Protein AF-A0A1Q7RF78-F1 (afdb_monomer_lite)

Secondary structure (DSSP, 8-state):
-EE---S-HHHHHHHHHHHHHTHHHHHHHHHHHHT-SSPPPP--EE--HHHHHHHHHHHHHHHHHHHHTS-------

pLDDT: mean 86.83, std 15.04, range [41.72, 96.5]

Foldseek 3Di:
DEDADDDDPVVVVVVLVVVLVCQVVVQVVCCVPVVDPGGDRDHYDYDCVVVVVVVVVVVVVVVVVVVVVPDDDDDDD

Structure (mmCIF, N/CA/C/O backbone):
data_AF-A0A1Q7RF78-F1
#
_entry.id   AF-A0A1Q7RF78-F1
#
loop_
_atom_site.group_PDB
_atom_site.id
_atom_site.type_symbol
_atom_site.label_atom_id
_atom_site.label_alt_id
_atom_site.label_comp_id
_atom_site.label_asym_id
_atom_site.label_entity_id
_atom_site.label_seq_id
_atom_site.pdbx_PDB_ins_code
_atom_site.Cartn_x
_atom_site.Cartn_y
_atom_site.Cartn_z
_atom_site.occupancy
_atom_site.B_iso_or_equiv
_atom_site.auth_seq_id
_atom_site.auth_comp_id
_atom_site.auth_asym_id
_atom_site.auth_atom_id
_atom_site.pdbx_PDB_model_num
ATOM 1 N N . MET A 1 1 ? 0.913 2.723 0.878 1.00 92.88 1 MET A N 1
ATOM 2 C CA . MET A 1 1 ? -0.461 2.384 0.459 1.00 92.88 1 MET A CA 1
ATOM 3 C C . MET A 1 1 ? -0.889 1.183 1.279 1.00 92.88 1 MET A C 1
ATOM 5 O O . MET A 1 1 ? -0.091 0.259 1.401 1.00 92.88 1 MET A O 1
ATOM 9 N N . PHE A 1 2 ? -2.075 1.226 1.881 1.00 94.38 2 PHE A N 1
ATOM 10 C CA . PHE A 1 2 ? -2.615 0.102 2.646 1.00 94.38 2 PHE A CA 1
ATOM 11 C C . PHE A 1 2 ? -3.441 -0.803 1.731 1.00 94.38 2 PHE A C 1
ATOM 13 O O . PHE A 1 2 ? -4.099 -0.301 0.819 1.00 94.38 2 PHE A O 1
ATOM 20 N N . VAL A 1 3 ? -3.349 -2.116 1.934 1.00 93.56 3 VAL A N 1
ATOM 21 C CA . VAL A 1 3 ? -4.061 -3.127 1.146 1.00 93.56 3 VAL A CA 1
ATOM 22 C C . VAL A 1 3 ? -4.686 -4.171 2.061 1.00 93.56 3 VAL A C 1
ATOM 24 O O . VAL A 1 3 ? -4.045 -4.661 2.988 1.00 93.56 3 VAL A O 1
ATOM 27 N N . SER A 1 4 ? -5.924 -4.550 1.770 1.00 92.25 4 SER A N 1
ATOM 28 C CA . SER A 1 4 ? -6.574 -5.706 2.385 1.00 92.25 4 SER A CA 1
ATOM 29 C C . SER A 1 4 ? -6.401 -6.902 1.454 1.00 92.25 4 SER A C 1
ATOM 31 O O . SER A 1 4 ? -6.789 -6.842 0.288 1.00 92.25 4 SER A O 1
ATOM 33 N N . ILE A 1 5 ? -5.790 -7.976 1.951 1.00 91.44 5 ILE A N 1
ATOM 34 C CA . ILE A 1 5 ? -5.557 -9.200 1.178 1.00 91.44 5 ILE A CA 1
ATOM 35 C C . ILE A 1 5 ? -6.445 -10.299 1.752 1.00 91.44 5 ILE A C 1
ATOM 37 O O . ILE A 1 5 ? -6.359 -10.617 2.938 1.00 91.44 5 ILE A O 1
ATOM 41 N N . LEU A 1 6 ? -7.301 -10.866 0.905 1.00 88.75 6 LEU A N 1
ATOM 42 C CA . LEU A 1 6 ? -8.163 -11.985 1.266 1.00 88.75 6 LEU A CA 1
ATOM 43 C C . LEU A 1 6 ? -7.379 -13.303 1.207 1.00 88.75 6 LEU A C 1
ATOM 45 O O . LEU A 1 6 ? -6.606 -13.522 0.277 1.00 88.75 6 LEU A O 1
ATOM 49 N N . GLY A 1 7 ? -7.609 -14.186 2.179 1.00 88.94 7 GLY A N 1
ATOM 50 C CA . GLY A 1 7 ? -7.005 -15.519 2.244 1.00 88.94 7 GLY A CA 1
ATOM 51 C C . GLY A 1 7 ? -6.319 -15.810 3.577 1.00 88.94 7 GLY A C 1
ATOM 52 O O . GLY A 1 7 ? -6.389 -15.009 4.515 1.00 88.94 7 GLY A O 1
ATOM 53 N N . GLU A 1 8 ? -5.660 -16.966 3.638 1.00 91.31 8 GLU A N 1
ATOM 54 C CA . GLU A 1 8 ? -4.924 -17.453 4.810 1.00 91.31 8 GLU A CA 1
ATOM 55 C C . GLU A 1 8 ? -3.690 -16.593 5.135 1.00 91.31 8 GLU A C 1
ATOM 57 O O . GLU A 1 8 ? -3.123 -15.975 4.227 1.00 91.31 8 GLU A O 1
ATOM 62 N N . PRO A 1 9 ? -3.206 -16.577 6.395 1.00 90.00 9 PRO A N 1
ATOM 63 C CA . PRO A 1 9 ? -2.080 -15.738 6.818 1.00 90.00 9 PRO A CA 1
ATOM 64 C C . PRO A 1 9 ? -0.834 -15.868 5.931 1.00 90.00 9 PRO A C 1
ATOM 66 O O . PRO A 1 9 ? -0.228 -14.863 5.561 1.00 90.00 9 PRO A O 1
ATOM 69 N N . GLN A 1 10 ? -0.494 -17.095 5.528 1.00 92.25 10 GLN A N 1
ATOM 70 C CA . GLN A 1 10 ? 0.642 -17.360 4.644 1.00 92.25 10 GLN A CA 1
ATOM 71 C C . GLN A 1 10 ? 0.443 -16.722 3.261 1.00 92.25 10 GLN A C 1
ATOM 73 O O . GLN A 1 10 ? 1.303 -15.987 2.780 1.00 92.25 10 GLN A O 1
ATOM 78 N N . ALA A 1 11 ? -0.735 -16.916 2.661 1.00 91.94 11 ALA A N 1
ATOM 79 C CA . ALA A 1 11 ? -1.072 -16.338 1.363 1.00 91.94 11 ALA A CA 1
ATOM 80 C C . ALA A 1 11 ? -1.092 -14.801 1.402 1.00 91.94 11 ALA A C 1
ATOM 82 O O . ALA A 1 11 ? -0.689 -14.156 0.429 1.00 91.94 11 ALA A O 1
ATOM 83 N N . ARG A 1 12 ? -1.509 -14.198 2.527 1.00 92.50 12 ARG A N 1
ATOM 84 C CA . ARG A 1 12 ? -1.451 -12.740 2.730 1.00 92.50 12 ARG A CA 1
ATOM 85 C C . ARG A 1 12 ? -0.014 -12.233 2.698 1.00 92.50 12 ARG A C 1
ATOM 87 O O . ARG A 1 12 ? 0.264 -11.255 2.006 1.00 92.50 12 ARG A O 1
ATOM 94 N N . GLN A 1 13 ? 0.893 -12.902 3.409 1.00 93.38 13 GLN A N 1
ATOM 95 C CA . GLN A 1 13 ? 2.298 -12.506 3.459 1.00 93.38 13 GLN A CA 1
ATOM 96 C C . GLN A 1 13 ? 2.985 -12.668 2.099 1.00 93.38 13 GLN A C 1
ATOM 98 O O . GLN A 1 13 ? 3.675 -11.753 1.645 1.00 93.38 13 GLN A O 1
ATOM 103 N N . ASP A 1 14 ? 2.755 -13.790 1.420 1.00 95.44 14 ASP A N 1
ATOM 104 C CA . ASP A 1 14 ? 3.335 -14.056 0.102 1.00 95.44 14 ASP A CA 1
ATOM 105 C C . ASP A 1 14 ? 2.832 -13.050 -0.942 1.00 95.44 14 ASP A C 1
ATOM 107 O O . ASP A 1 14 ? 3.617 -12.492 -1.714 1.00 95.44 14 ASP A O 1
ATOM 111 N N . SER A 1 15 ? 1.539 -12.722 -0.902 1.00 95.19 15 SER A N 1
ATOM 112 C CA . SER A 1 15 ? 0.941 -11.696 -1.764 1.00 95.19 15 SER A CA 1
ATOM 113 C C . SER A 1 15 ? 1.500 -10.300 -1.474 1.00 95.19 15 SER A C 1
ATOM 115 O O . SER A 1 15 ? 1.795 -9.545 -2.403 1.00 95.19 15 SER A O 1
ATOM 117 N N . LEU A 1 16 ? 1.694 -9.947 -0.198 1.00 95.75 16 LEU A N 1
ATOM 118 C CA . LEU A 1 16 ? 2.303 -8.675 0.194 1.00 95.75 16 LEU A CA 1
ATOM 119 C C . LEU A 1 16 ? 3.745 -8.564 -0.319 1.00 95.75 16 LEU A C 1
ATOM 121 O O . LEU A 1 16 ? 4.146 -7.513 -0.826 1.00 95.75 16 LEU A O 1
ATOM 125 N N . ASN A 1 17 ? 4.517 -9.646 -0.213 1.00 96.25 17 ASN A N 1
ATOM 126 C CA . ASN A 1 17 ? 5.882 -9.709 -0.725 1.00 96.25 17 ASN A CA 1
ATOM 127 C C . ASN A 1 17 ? 5.898 -9.524 -2.247 1.00 96.25 17 ASN A C 1
ATOM 129 O O . ASN A 1 17 ? 6.623 -8.665 -2.747 1.00 96.25 17 ASN A O 1
ATOM 133 N N . ALA A 1 18 ? 5.036 -10.244 -2.973 1.00 95.75 18 ALA A N 1
ATOM 134 C CA . ALA A 1 18 ? 4.908 -10.120 -4.422 1.00 95.75 18 ALA A CA 1
ATOM 135 C C . ALA A 1 18 ? 4.533 -8.691 -4.862 1.00 95.75 18 ALA A C 1
ATOM 137 O O . ALA A 1 18 ? 5.135 -8.147 -5.793 1.00 95.75 18 ALA A O 1
ATOM 138 N N . LEU A 1 19 ? 3.592 -8.041 -4.166 1.00 96.00 19 LEU A N 1
ATOM 139 C CA . LEU A 1 19 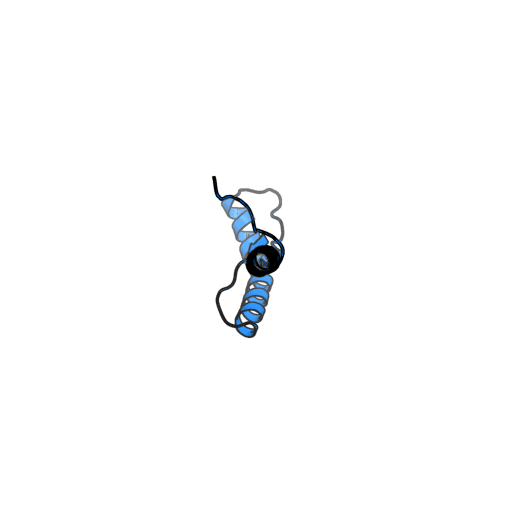? 3.209 -6.648 -4.429 1.00 96.00 19 LEU A CA 1
ATOM 140 C C . LEU A 1 19 ? 4.377 -5.678 -4.223 1.00 96.00 19 LEU A C 1
ATOM 142 O O . LEU A 1 19 ? 4.599 -4.789 -5.050 1.00 96.00 19 LEU A O 1
ATOM 146 N N . ASN A 1 20 ? 5.150 -5.859 -3.151 1.00 96.12 20 ASN A N 1
ATOM 147 C CA . ASN A 1 20 ? 6.326 -5.035 -2.883 1.00 96.12 20 ASN A CA 1
ATOM 148 C C . ASN A 1 20 ? 7.444 -5.272 -3.911 1.00 96.12 20 ASN A C 1
ATOM 150 O O . ASN A 1 20 ? 8.054 -4.306 -4.371 1.00 96.12 20 ASN A O 1
ATOM 154 N N . SER A 1 21 ? 7.662 -6.510 -4.366 1.00 96.25 21 SER A N 1
ATOM 155 C CA . SER A 1 21 ? 8.567 -6.803 -5.489 1.00 96.25 21 SER A CA 1
ATOM 156 C C . SER A 1 21 ? 8.117 -6.123 -6.789 1.00 96.25 21 SER A C 1
ATOM 158 O O . SER A 1 21 ? 8.948 -5.683 -7.585 1.00 96.25 21 SER A O 1
ATOM 160 N N . ALA A 1 22 ? 6.807 -5.953 -6.987 1.00 96.19 22 ALA A N 1
ATOM 161 C CA . ALA A 1 22 ? 6.232 -5.250 -8.131 1.00 96.19 22 ALA A CA 1
ATOM 162 C C . ALA A 1 22 ? 6.232 -3.708 -8.002 1.00 96.19 22 ALA A C 1
ATOM 164 O O . ALA A 1 22 ? 5.757 -3.020 -8.910 1.00 96.19 22 ALA A O 1
ATOM 165 N N . ALA A 1 23 ? 6.791 -3.113 -6.940 1.00 95.19 23 ALA A N 1
ATOM 166 C CA . ALA A 1 23 ? 6.758 -1.660 -6.706 1.00 95.19 23 ALA A CA 1
ATOM 167 C C . ALA A 1 23 ? 7.300 -0.818 -7.883 1.00 95.19 23 ALA A C 1
ATOM 169 O O . ALA A 1 23 ? 6.779 0.262 -8.182 1.00 95.19 23 ALA A O 1
ATOM 170 N N . GLY A 1 24 ? 8.316 -1.318 -8.597 1.00 95.31 24 GLY A N 1
ATOM 171 C CA . GLY A 1 24 ? 8.875 -0.654 -9.781 1.00 95.31 24 GLY A CA 1
ATOM 172 C C . GLY A 1 24 ? 7.884 -0.551 -10.947 1.00 95.31 24 GLY A C 1
ATOM 173 O O . GLY A 1 24 ? 7.833 0.477 -11.630 1.00 95.31 24 GLY A O 1
ATOM 174 N N . TYR A 1 25 ? 7.046 -1.575 -11.136 1.00 95.81 25 TYR A N 1
ATOM 175 C CA . TYR A 1 25 ? 5.985 -1.566 -12.143 1.00 95.81 25 TYR A CA 1
ATOM 176 C C . TYR A 1 25 ? 4.970 -0.452 -11.856 1.00 95.81 25 TYR A C 1
ATOM 178 O O . TYR A 1 25 ? 4.677 0.363 -12.738 1.00 95.81 25 TYR A O 1
ATOM 186 N N . PHE A 1 26 ? 4.513 -0.340 -10.605 1.00 95.56 26 PHE A N 1
ATOM 187 C CA . PHE A 1 26 ? 3.585 0.715 -10.189 1.00 95.56 26 PHE A CA 1
ATOM 188 C C . PHE A 1 26 ? 4.193 2.109 -10.318 1.00 95.56 26 PHE A C 1
ATOM 190 O O . PHE A 1 26 ? 3.546 3.008 -10.851 1.00 95.56 26 PHE A O 1
ATOM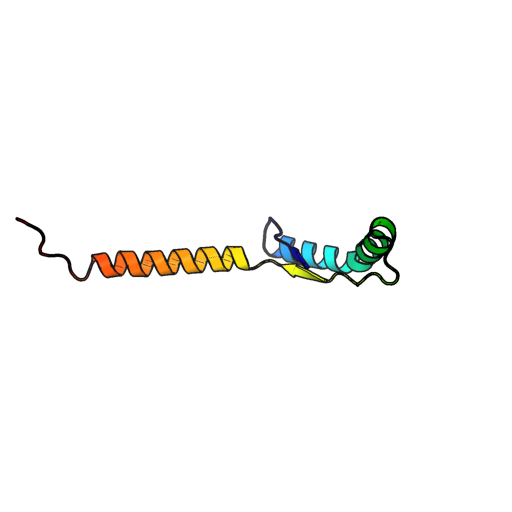 197 N N . 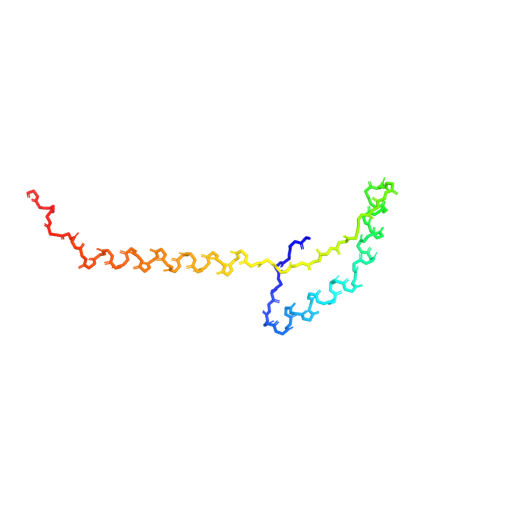LYS A 1 27 ? 5.460 2.292 -9.930 1.00 95.50 27 LYS A N 1
ATOM 198 C CA . LYS A 1 27 ? 6.175 3.563 -10.121 1.00 95.50 27 LYS A CA 1
ATOM 199 C C . LYS A 1 27 ? 6.172 4.004 -11.590 1.00 95.50 27 LYS A C 1
ATOM 201 O O . LYS A 1 27 ? 5.868 5.160 -11.890 1.00 95.50 27 LYS A O 1
ATOM 206 N N . ARG A 1 28 ? 6.452 3.083 -12.520 1.00 95.56 28 ARG A N 1
ATOM 207 C CA . ARG A 1 28 ? 6.421 3.357 -13.969 1.00 95.56 28 ARG A CA 1
ATOM 208 C C . ARG A 1 28 ? 5.006 3.653 -14.471 1.00 95.56 28 ARG A C 1
ATOM 210 O O . ARG A 1 28 ? 4.833 4.508 -15.340 1.00 95.56 28 ARG A O 1
ATOM 217 N N . MET A 1 29 ? 3.995 2.970 -13.937 1.00 96.00 29 MET A N 1
ATOM 218 C CA . MET A 1 29 ? 2.590 3.255 -14.237 1.00 96.00 29 MET A CA 1
ATOM 219 C C . MET A 1 29 ? 2.179 4.653 -13.768 1.00 96.00 29 MET A C 1
ATOM 221 O O . MET A 1 29 ? 1.618 5.402 -14.564 1.00 96.00 29 MET A O 1
ATOM 225 N N . LEU A 1 30 ? 2.507 5.039 -12.535 1.00 95.75 30 LEU A N 1
ATOM 226 C CA . LEU A 1 30 ? 2.197 6.365 -11.992 1.00 95.75 30 LEU A CA 1
ATOM 227 C C . LEU A 1 30 ? 2.870 7.476 -12.801 1.00 95.75 30 LEU A C 1
ATOM 229 O O . LEU A 1 30 ? 2.216 8.451 -13.157 1.00 95.75 30 LEU A O 1
ATOM 233 N N . PHE A 1 31 ? 4.144 7.300 -13.163 1.00 96.19 31 PHE A N 1
ATOM 234 C CA . PHE A 1 31 ? 4.861 8.260 -14.004 1.00 96.19 31 PHE A CA 1
ATOM 235 C C . PHE A 1 31 ? 4.142 8.515 -15.338 1.00 96.19 31 PHE A C 1
ATOM 237 O O . PHE A 1 31 ? 3.913 9.665 -15.708 1.00 96.19 31 PHE A O 1
ATOM 244 N N . ARG A 1 32 ? 3.745 7.442 -16.041 1.00 94.81 32 ARG A N 1
ATOM 245 C CA . ARG A 1 32 ? 3.099 7.534 -17.361 1.00 94.81 32 ARG A CA 1
ATOM 246 C C . ARG A 1 32 ? 1.677 8.090 -17.298 1.00 94.81 32 ARG A C 1
ATOM 248 O O . ARG A 1 32 ? 1.333 8.931 -18.117 1.00 94.81 32 ARG A O 1
ATOM 255 N N . ASN A 1 33 ? 0.866 7.628 -16.347 1.00 96.50 33 ASN A N 1
ATOM 256 C CA . ASN A 1 33 ? -0.560 7.972 -16.300 1.00 96.50 33 ASN A CA 1
ATOM 257 C C . ASN A 1 33 ? -0.828 9.330 -15.643 1.00 96.50 33 ASN A C 1
ATOM 259 O O . ASN A 1 33 ? -1.776 10.008 -16.019 1.00 96.50 33 ASN A O 1
ATOM 263 N N . LEU A 1 34 ? 0.008 9.746 -14.687 1.00 95.38 34 LEU A N 1
ATOM 264 C CA . LEU A 1 34 ? -0.185 10.995 -13.942 1.00 95.38 34 LEU A CA 1
ATOM 265 C C . LEU A 1 34 ? 0.735 12.132 -14.415 1.00 95.38 34 LEU A C 1
ATOM 267 O O . LEU A 1 34 ? 0.719 13.208 -13.826 1.00 95.38 34 LEU A O 1
ATOM 271 N N . ARG A 1 35 ? 1.542 11.906 -15.466 1.00 93.00 35 ARG A N 1
ATOM 272 C CA . ARG A 1 35 ? 2.474 12.891 -16.060 1.00 93.00 35 ARG A CA 1
ATOM 273 C C . ARG A 1 35 ? 3.360 13.582 -15.010 1.00 93.00 35 ARG A C 1
ATOM 275 O O . ARG A 1 35 ? 3.620 14.781 -15.080 1.00 93.00 35 ARG A O 1
ATOM 282 N N . LEU A 1 36 ? 3.815 12.818 -14.016 1.00 93.88 36 LEU A N 1
ATOM 283 C CA . LEU A 1 36 ? 4.628 13.333 -12.915 1.00 93.88 36 LEU A CA 1
ATOM 284 C C . LEU A 1 36 ? 6.061 13.591 -13.380 1.00 93.88 36 LEU A C 1
ATOM 286 O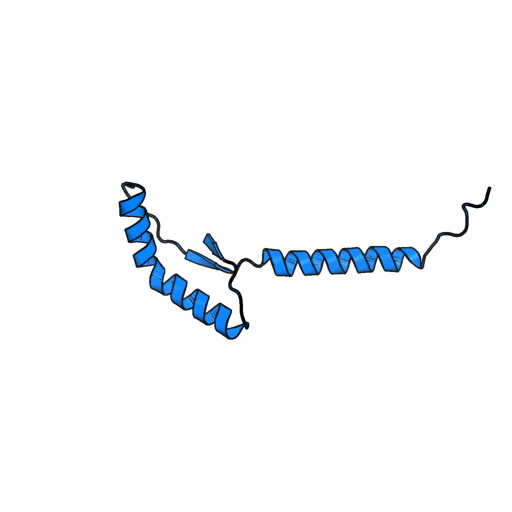 O . LEU A 1 36 ? 6.642 12.764 -14.073 1.00 93.88 36 LEU A O 1
ATOM 290 N N . ARG A 1 37 ? 6.679 14.683 -12.913 1.00 93.88 37 ARG A N 1
ATOM 291 C CA . ARG A 1 37 ? 8.124 14.908 -13.105 1.00 93.88 37 ARG A CA 1
ATOM 292 C C . ARG A 1 37 ? 8.960 13.842 -12.386 1.00 93.88 37 ARG A C 1
ATOM 294 O O . ARG A 1 37 ? 9.954 13.372 -12.928 1.00 93.88 37 ARG A O 1
ATOM 301 N N . PHE A 1 38 ? 8.526 13.439 -11.190 1.00 94.88 38 PHE A N 1
ATOM 302 C CA . PHE A 1 38 ? 9.117 12.359 -10.403 1.00 94.88 38 PHE A CA 1
ATOM 303 C C . PHE A 1 38 ? 8.002 11.524 -9.776 1.00 94.88 38 PHE A C 1
ATOM 305 O O . PHE A 1 38 ? 7.193 12.042 -9.009 1.00 94.88 38 PHE A O 1
ATOM 312 N N . ALA A 1 39 ? 7.947 10.235 -10.105 1.00 95.81 39 ALA A N 1
ATOM 313 C CA . ALA A 1 39 ? 6.989 9.324 -9.493 1.00 95.81 39 ALA A CA 1
ATOM 314 C C . ALA A 1 39 ? 7.571 8.713 -8.206 1.00 95.81 39 ALA A C 1
ATOM 316 O O . ALA A 1 39 ? 8.737 8.297 -8.207 1.00 95.81 39 ALA A O 1
ATOM 317 N N . PRO A 1 40 ? 6.784 8.616 -7.122 1.00 94.81 40 PRO A N 1
ATOM 318 C CA . PRO A 1 40 ? 7.228 7.976 -5.892 1.00 94.81 40 PRO A CA 1
ATOM 319 C C . PRO A 1 40 ? 7.314 6.453 -6.054 1.00 94.81 40 PRO A C 1
ATOM 321 O O . PRO A 1 40 ? 6.648 5.853 -6.901 1.00 94.81 40 PRO A O 1
ATOM 324 N N . THR A 1 41 ? 8.124 5.811 -5.212 1.00 94.19 41 THR A N 1
ATOM 325 C CA . THR A 1 41 ? 8.076 4.353 -5.041 1.00 94.19 41 THR A CA 1
ATOM 326 C C . THR A 1 41 ? 6.917 4.006 -4.109 1.00 94.19 41 THR A C 1
ATOM 328 O O . THR A 1 41 ? 6.797 4.585 -3.030 1.00 94.19 41 THR A O 1
ATOM 331 N N . VAL A 1 42 ? 6.059 3.069 -4.517 1.00 94.50 42 VAL A N 1
ATOM 332 C CA . VAL A 1 42 ? 4.923 2.620 -3.703 1.00 94.50 42 VAL A CA 1
ATOM 333 C C . VAL A 1 42 ? 5.383 1.511 -2.761 1.00 94.50 42 VAL A C 1
ATOM 335 O O . VAL A 1 42 ? 5.934 0.516 -3.216 1.00 94.50 42 VAL A O 1
ATOM 338 N N . LEU A 1 43 ? 5.136 1.685 -1.462 1.00 94.94 43 LEU A N 1
ATOM 339 C CA . LEU A 1 43 ? 5.277 0.636 -0.452 1.00 94.94 43 LEU A CA 1
ATOM 340 C C . LEU A 1 43 ? 3.885 0.138 -0.055 1.00 94.94 43 LEU A C 1
ATOM 342 O O . LEU A 1 43 ? 3.028 0.948 0.330 1.00 94.94 43 LEU A O 1
ATOM 346 N N . PHE A 1 44 ? 3.676 -1.172 -0.137 1.00 96.00 44 PHE A N 1
ATOM 347 C CA . PHE A 1 44 ? 2.437 -1.826 0.267 1.00 96.00 44 PHE A CA 1
ATOM 348 C C . PHE A 1 44 ? 2.553 -2.329 1.706 1.00 96.00 44 PHE A C 1
ATOM 350 O O . PHE A 1 44 ? 3.573 -2.900 2.096 1.00 96.00 44 PHE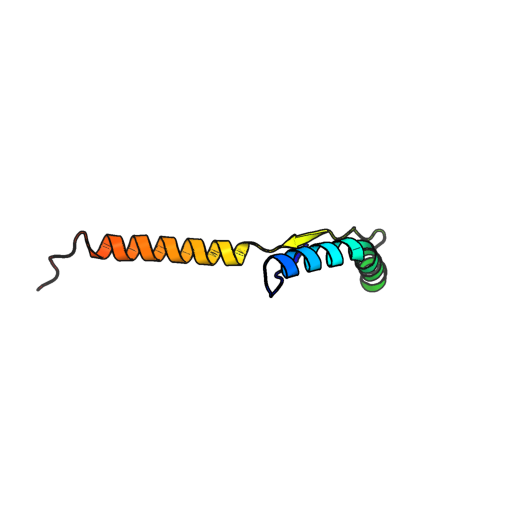 A O 1
ATOM 357 N N . ARG A 1 45 ? 1.503 -2.099 2.496 1.00 94.06 45 ARG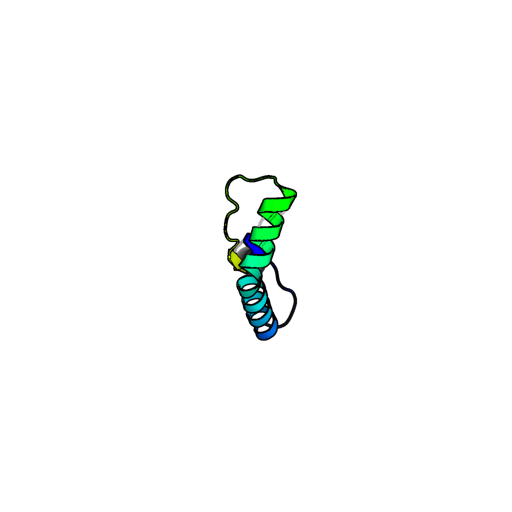 A N 1
ATOM 358 C CA . ARG A 1 45 ? 1.351 -2.596 3.870 1.00 94.06 45 ARG A CA 1
ATOM 359 C C . ARG A 1 45 ? -0.047 -3.169 4.043 1.00 94.06 45 ARG A C 1
ATOM 361 O O . ARG A 1 45 ? -0.981 -2.640 3.445 1.00 94.06 45 ARG A O 1
ATOM 368 N N . LEU A 1 46 ? -0.183 -4.218 4.848 1.00 92.94 46 LEU A N 1
ATOM 369 C CA . LEU A 1 46 ? -1.497 -4.754 5.186 1.00 92.94 46 LEU A CA 1
ATOM 370 C C . LEU A 1 46 ? -2.311 -3.724 5.969 1.00 92.94 46 LEU A C 1
ATOM 372 O O . LEU A 1 46 ? -1.765 -2.963 6.769 1.00 92.94 46 LEU A O 1
ATOM 376 N N . ASP A 1 47 ? -3.606 -3.691 5.690 1.00 91.88 47 ASP A N 1
ATOM 377 C CA . ASP A 1 47 ? -4.564 -2.923 6.468 1.00 91.88 47 ASP A CA 1
ATOM 378 C C . ASP A 1 47 ? -5.045 -3.746 7.672 1.00 91.88 47 ASP A C 1
ATOM 380 O O . ASP A 1 47 ? -5.796 -4.707 7.517 1.00 91.88 47 ASP A O 1
ATOM 384 N N . GLU A 1 48 ? -4.608 -3.366 8.871 1.00 86.75 48 GLU A N 1
ATOM 385 C CA . GLU A 1 48 ? -5.002 -3.992 10.144 1.00 86.75 48 GLU A CA 1
ATOM 386 C C . GLU A 1 48 ? -6.282 -3.374 10.737 1.00 86.75 48 GLU A C 1
ATOM 388 O O . GLU A 1 48 ? -6.713 -3.732 11.835 1.00 86.75 48 GLU A O 1
ATOM 393 N N . SER A 1 49 ? -6.897 -2.410 10.044 1.00 88.69 49 SER A N 1
ATOM 394 C CA . SER A 1 49 ? -8.047 -1.667 10.570 1.00 88.69 49 SER A CA 1
ATOM 395 C C . SER A 1 49 ? -9.276 -2.555 10.770 1.00 88.69 49 SER A C 1
ATOM 397 O O . SER A 1 49 ? -10.032 -2.313 11.709 1.00 88.69 49 SER A O 1
ATOM 399 N N . LEU A 1 50 ? -9.454 -3.596 9.944 1.00 82.69 50 LEU A N 1
ATOM 400 C CA . LEU A 1 50 ? -10.550 -4.565 10.089 1.00 82.69 50 LEU A CA 1
ATOM 401 C C . LEU A 1 50 ? -10.394 -5.402 11.363 1.00 82.69 50 LEU A C 1
ATOM 403 O O . LEU A 1 50 ? -11.272 -5.373 12.219 1.00 82.69 50 LEU A O 1
ATOM 407 N N . ASP A 1 51 ? -9.239 -6.046 11.545 1.00 84.94 51 ASP A N 1
ATOM 408 C CA . ASP A 1 51 ? -8.952 -6.852 12.741 1.00 84.94 51 ASP A CA 1
ATOM 409 C C . ASP A 1 51 ? -9.047 -6.008 14.025 1.00 84.94 51 ASP A C 1
ATOM 411 O O . ASP A 1 51 ? -9.515 -6.457 15.078 1.00 84.94 51 ASP A O 1
ATOM 415 N N . ARG A 1 52 ? -8.617 -4.742 13.944 1.00 87.62 52 ARG A N 1
ATOM 416 C CA . ARG A 1 52 ? -8.776 -3.772 15.030 1.00 87.62 52 ARG A CA 1
ATOM 417 C C . ARG A 1 52 ? -10.248 -3.445 15.290 1.00 87.62 52 ARG A C 1
ATOM 419 O O . ARG A 1 52 ? -10.627 -3.367 16.457 1.00 87.62 52 ARG A O 1
ATOM 426 N N . GLY A 1 53 ? -11.050 -3.244 14.247 1.00 90.69 53 GLY A N 1
ATOM 427 C CA . GLY A 1 53 ? -12.489 -2.996 14.343 1.00 90.69 53 GLY A CA 1
ATOM 428 C C . GLY A 1 53 ? -13.216 -4.128 15.065 1.00 90.69 53 GLY A C 1
ATOM 429 O O . GLY A 1 53 ? -13.893 -3.873 16.060 1.00 90.69 53 GLY A O 1
ATOM 430 N N . ASP A 1 54 ? -12.967 -5.373 14.661 1.00 90.75 54 ASP A N 1
ATOM 431 C CA . ASP A 1 54 ? -13.556 -6.568 15.281 1.00 90.75 54 ASP A CA 1
ATOM 432 C C . ASP A 1 54 ? -13.192 -6.688 16.767 1.00 90.75 54 ASP A C 1
ATOM 434 O O . ASP A 1 54 ? -14.009 -7.077 17.609 1.00 90.75 54 ASP A O 1
ATOM 438 N N . ARG A 1 55 ? -11.947 -6.337 17.119 1.00 91.50 55 ARG A N 1
ATOM 439 C CA . ARG A 1 55 ? -11.498 -6.295 18.516 1.00 91.50 55 ARG A CA 1
ATOM 440 C C . ARG A 1 55 ? -12.246 -5.226 19.307 1.00 91.50 55 ARG A C 1
ATOM 442 O O . ARG A 1 55 ? -12.683 -5.511 20.419 1.00 91.50 55 ARG A O 1
ATOM 449 N N . ILE A 1 56 ? -12.382 -4.018 18.760 1.00 92.94 56 ILE A N 1
ATOM 450 C CA . ILE A 1 56 ? -13.120 -2.927 19.412 1.00 92.94 56 ILE A CA 1
ATOM 451 C C . ILE A 1 56 ? -14.574 -3.346 19.629 1.00 92.94 56 ILE A C 1
ATOM 453 O O . ILE A 1 56 ? -15.079 -3.224 20.740 1.00 92.94 56 ILE A O 1
ATOM 457 N N . GLU A 1 57 ? -15.229 -3.898 18.609 1.00 93.50 57 GLU A N 1
ATOM 458 C CA . GLU A 1 57 ? -16.624 -4.329 18.694 1.00 93.50 57 GLU A CA 1
ATOM 459 C C . GLU A 1 57 ? -16.824 -5.426 19.753 1.00 93.50 57 GLU A C 1
ATOM 461 O O . GLU A 1 57 ? -17.785 -5.395 20.520 1.00 93.50 57 GLU A O 1
ATOM 466 N N . ARG A 1 58 ? -15.889 -6.378 19.849 1.00 93.00 58 ARG A N 1
ATOM 467 C CA . ARG A 1 58 ? -15.896 -7.415 20.891 1.00 93.00 58 ARG A CA 1
ATOM 468 C C . ARG A 1 58 ? -15.790 -6.826 22.294 1.00 93.00 58 ARG A C 1
ATOM 470 O O . ARG A 1 58 ? -16.610 -7.155 23.142 1.00 93.00 58 ARG A O 1
ATOM 477 N N . VAL A 1 59 ? -14.838 -5.920 22.512 1.00 93.31 59 VAL A N 1
ATOM 478 C CA . VAL A 1 59 ? -14.647 -5.256 23.810 1.00 93.31 59 VAL A CA 1
ATOM 479 C C . VAL A 1 59 ? -15.873 -4.418 24.186 1.00 93.31 59 VAL A C 1
ATOM 481 O O . VAL A 1 59 ? -16.309 -4.441 25.334 1.00 93.31 59 VAL A O 1
ATOM 484 N N . LEU A 1 60 ? -16.470 -3.703 23.228 1.00 94.00 60 LEU A N 1
ATOM 485 C CA . LEU A 1 60 ? -17.690 -2.927 23.466 1.00 94.00 60 LEU A CA 1
ATOM 486 C C . LEU A 1 60 ? -18.873 -3.822 23.864 1.00 94.00 60 LEU A C 1
ATOM 488 O O . LEU A 1 60 ? -19.608 -3.468 24.788 1.00 94.00 60 LEU A O 1
ATOM 492 N N . ARG A 1 61 ? -19.033 -4.983 23.214 1.00 93.31 61 ARG A N 1
ATOM 493 C CA . ARG A 1 61 ? -20.044 -5.987 23.586 1.00 93.31 61 ARG A CA 1
ATOM 494 C C . ARG A 1 61 ? -19.818 -6.530 24.994 1.00 93.31 61 ARG A C 1
ATOM 496 O O . ARG A 1 61 ? -20.746 -6.507 25.792 1.00 93.31 61 ARG A O 1
ATOM 503 N N . GLU A 1 62 ? -18.589 -6.922 25.328 1.00 91.75 62 GLU A N 1
ATOM 504 C CA . GLU A 1 62 ? -18.235 -7.423 26.666 1.00 91.75 62 GLU A CA 1
ATOM 505 C C . GLU A 1 62 ? -18.555 -6.402 27.771 1.00 91.75 62 GLU A C 1
ATOM 507 O O . GLU A 1 62 ? -19.117 -6.757 28.806 1.00 91.75 62 GLU A O 1
ATOM 512 N N . ILE A 1 63 ? -18.261 -5.117 27.542 1.00 92.12 63 ILE A N 1
ATOM 513 C CA . ILE A 1 63 ? -18.599 -4.041 28.485 1.00 92.12 63 ILE A CA 1
ATOM 514 C C . ILE A 1 63 ? -20.118 -3.879 28.624 1.00 92.12 63 ILE A C 1
ATOM 516 O O . ILE A 1 63 ? -20.611 -3.667 29.732 1.00 92.12 63 ILE A O 1
ATOM 520 N N . HIS A 1 64 ? -20.866 -3.939 27.521 1.00 89.38 64 HIS A N 1
ATOM 521 C CA . HIS A 1 64 ? -22.321 -3.790 27.547 1.00 89.38 64 HIS A CA 1
ATOM 522 C C . HIS A 1 64 ? -23.009 -4.967 28.257 1.00 89.38 64 HIS A C 1
ATOM 524 O O . HIS A 1 64 ? -23.881 -4.748 29.098 1.00 89.38 64 HIS A O 1
ATOM 530 N N . ASP A 1 65 ? -22.575 -6.198 27.985 1.00 84.12 65 ASP A N 1
ATOM 531 C CA . ASP A 1 65 ? -23.121 -7.398 28.622 1.00 84.12 65 ASP A CA 1
ATOM 532 C C . ASP A 1 65 ? -22.723 -7.486 30.106 1.00 84.12 65 ASP A C 1
ATOM 534 O O . ASP A 1 65 ? -23.560 -7.813 30.946 1.00 84.12 65 ASP A O 1
ATOM 538 N N . GLY A 1 66 ? -21.493 -7.093 30.464 1.00 68.81 66 GLY A N 1
ATOM 539 C CA . GLY A 1 66 ? -21.043 -7.013 31.860 1.00 68.81 66 GLY A CA 1
ATOM 540 C C . GLY A 1 66 ? -21.751 -5.926 32.681 1.00 68.81 66 GLY A C 1
ATOM 541 O O . GLY A 1 66 ? -21.929 -6.076 33.891 1.00 68.81 66 GLY A O 1
ATOM 542 N N . LYS A 1 67 ? -22.223 -4.848 32.037 1.00 59.00 67 LYS A N 1
ATOM 543 C CA . LYS A 1 67 ? -23.092 -3.849 32.681 1.00 59.00 67 LYS A CA 1
ATOM 544 C C . LYS A 1 67 ? -24.507 -4.371 32.929 1.00 59.00 67 LYS A C 1
ATOM 546 O O . LYS A 1 67 ? -25.105 -3.994 33.928 1.00 59.00 67 LYS A O 1
ATOM 551 N N . ARG A 1 68 ? -25.024 -5.279 32.093 1.00 55.25 68 ARG A N 1
ATOM 552 C CA . ARG A 1 68 ? -26.374 -5.846 32.263 1.00 55.25 68 ARG A CA 1
ATOM 553 C C . ARG A 1 68 ? -26.498 -6.736 33.512 1.00 55.25 68 ARG A C 1
ATOM 555 O O . ARG A 1 68 ? -27.600 -6.941 34.003 1.00 55.25 68 ARG A O 1
ATOM 562 N N . THR A 1 69 ? -25.385 -7.223 34.068 1.00 53.66 69 THR A N 1
ATOM 563 C CA . THR A 1 69 ? -25.374 -7.993 35.328 1.00 53.66 69 THR A CA 1
ATOM 564 C C . THR A 1 69 ? -25.235 -7.144 36.597 1.00 53.66 69 THR A C 1
ATOM 566 O O . THR A 1 69 ? -25.407 -7.670 37.692 1.00 53.66 69 THR A O 1
ATOM 569 N N . ALA A 1 70 ? -24.938 -5.845 36.482 1.00 55.94 70 ALA A N 1
ATOM 570 C CA . ALA A 1 70 ? -24.718 -4.956 37.622 1.00 55.94 70 ALA A CA 1
ATOM 571 C C . ALA A 1 70 ? -25.623 -3.718 37.538 1.00 55.94 70 ALA A C 1
ATOM 573 O O . ALA A 1 70 ? -25.176 -2.633 37.179 1.00 55.94 70 ALA A O 1
ATOM 574 N N . GLY A 1 71 ? -26.887 -3.899 37.926 1.00 53.78 71 GLY A N 1
ATOM 575 C CA . GLY A 1 71 ? -27.787 -2.804 38.281 1.00 53.78 71 GLY A CA 1
ATOM 576 C C . GLY A 1 71 ? -28.773 -2.404 37.194 1.00 53.78 71 GLY A C 1
ATOM 577 O O . GLY A 1 71 ? -28.524 -1.455 36.461 1.00 53.78 71 GLY A O 1
ATOM 578 N N . ASP A 1 72 ? -29.925 -3.072 37.189 1.00 52.28 72 ASP A N 1
ATOM 579 C CA . ASP A 1 72 ? -31.197 -2.366 37.035 1.00 52.28 72 ASP A CA 1
ATOM 580 C C . ASP A 1 72 ? -32.329 -3.111 37.770 1.00 52.28 72 ASP A C 1
ATOM 582 O O . ASP A 1 72 ? -32.951 -4.019 37.216 1.00 52.28 72 ASP A O 1
ATOM 586 N N . PRO A 1 73 ? -32.562 -2.814 39.060 1.00 50.16 73 PRO A N 1
ATOM 587 C CA . PRO A 1 73 ? -33.863 -2.969 39.673 1.00 50.16 73 PRO A CA 1
ATOM 588 C C . PRO A 1 73 ? -34.447 -1.571 39.904 1.00 50.16 73 PRO A C 1
ATOM 590 O O . PRO A 1 73 ? -34.164 -0.953 40.932 1.00 50.16 73 PRO A O 1
ATOM 593 N N . GLY A 1 74 ? -35.270 -1.079 38.980 1.00 53.44 74 GLY A N 1
ATOM 594 C CA . GLY A 1 74 ? -36.200 -0.004 39.314 1.00 53.44 74 GLY A CA 1
ATOM 595 C C . GLY A 1 74 ? -36.565 0.945 38.188 1.00 53.44 74 GLY A C 1
ATOM 596 O O . GLY A 1 74 ? -36.218 2.116 38.268 1.00 53.44 74 GLY A O 1
ATOM 597 N N . GLU A 1 75 ? -37.387 0.477 37.252 1.00 49.25 75 GLU A N 1
ATOM 598 C CA . GLU A 1 75 ? -38.425 1.309 36.634 1.00 49.25 75 GLU A CA 1
ATOM 599 C C . GLU A 1 75 ? -39.728 0.487 36.573 1.00 49.25 75 GLU A C 1
ATOM 601 O O . GLU A 1 75 ? -40.058 -0.128 35.564 1.00 49.25 75 GLU A O 1
ATOM 606 N N . GLU A 1 76 ? -40.444 0.428 37.700 1.00 42.94 76 GLU A N 1
ATOM 607 C CA . GLU A 1 76 ? -41.882 0.129 37.740 1.00 42.94 76 GLU A CA 1
ATOM 608 C C . GLU A 1 76 ? -42.582 1.378 38.310 1.00 42.94 76 GLU A C 1
ATOM 610 O O . GLU A 1 76 ? -42.303 1.775 39.446 1.00 42.94 76 GLU A O 1
ATOM 615 N N . GLU A 1 77 ? -43.416 2.026 37.484 1.00 41.72 77 GLU A N 1
ATOM 616 C CA . GLU A 1 77 ? -44.463 2.980 37.903 1.00 41.72 77 GLU A CA 1
ATOM 617 C C . GLU A 1 77 ? -45.654 2.251 38.541 1.00 41.72 77 GLU A C 1
ATOM 619 O O . GLU A 1 77 ? -46.028 1.165 38.036 1.00 41.72 77 GLU A O 1
#

Radius of gyration: 22.92 Å; chains: 1; bounding box: 54×32×57 Å

Sequence (77 aa):
MFVSILGEPQARQDSLNALNSAAGYFKRMLFRNLRLRFAPTVLFRLDESLDRGDRIERVLREIHDGKRTAGDPGEEE